Protein AF-A0A7S2PFQ6-F1 (afdb_monomer_lite)

Structure (mmCIF, N/CA/C/O backbone):
data_AF-A0A7S2PFQ6-F1
#
_entry.id   AF-A0A7S2PFQ6-F1
#
loop_
_atom_site.group_PDB
_atom_site.id
_atom_site.type_symbol
_atom_site.label_atom_id
_atom_site.label_alt_id
_atom_site.label_comp_id
_atom_site.label_asym_id
_atom_site.label_entity_id
_atom_site.label_seq_id
_atom_site.pdbx_PDB_ins_code
_atom_site.Cartn_x
_atom_site.Cartn_y
_atom_site.Cartn_z
_atom_site.occupancy
_atom_site.B_iso_or_equiv
_atom_site.auth_seq_id
_atom_site.auth_comp_id
_atom_site.auth_asym_id
_atom_site.auth_atom_id
_atom_site.pdbx_PDB_model_num
ATOM 1 N N . SER A 1 1 ? 8.791 10.588 -22.593 1.00 42.00 1 SER A N 1
ATOM 2 C CA . SER A 1 1 ? 10.035 10.772 -21.820 1.00 42.00 1 SER A CA 1
ATOM 3 C C . SER A 1 1 ? 9.896 10.037 -20.501 1.00 42.00 1 SER A C 1
ATOM 5 O O . SER A 1 1 ? 8.868 10.207 -19.860 1.00 42.00 1 SER A O 1
ATOM 7 N N . THR A 1 2 ? 10.872 9.209 -20.129 1.00 57.91 2 THR A N 1
ATOM 8 C CA . THR A 1 2 ? 10.911 8.425 -18.874 1.00 57.91 2 THR A CA 1
ATOM 9 C C . THR A 1 2 ? 11.802 9.062 -17.801 1.00 57.91 2 THR A C 1
ATOM 11 O O . THR A 1 2 ? 12.069 8.446 -16.773 1.00 57.91 2 THR A O 1
ATOM 14 N N . ALA A 1 3 ? 12.281 10.290 -18.027 1.00 73.94 3 ALA A N 1
ATOM 15 C CA . ALA A 1 3 ? 13.149 10.995 -17.089 1.00 73.94 3 ALA A CA 1
ATOM 16 C C . ALA A 1 3 ? 12.487 11.137 -15.707 1.00 73.94 3 ALA A C 1
ATOM 18 O O . ALA A 1 3 ? 11.346 11.589 -15.610 1.00 73.94 3 ALA A O 1
ATOM 19 N N . ASN A 1 4 ? 13.214 10.795 -14.637 1.00 83.94 4 ASN A N 1
ATOM 20 C CA . ASN A 1 4 ? 12.700 10.963 -13.281 1.00 83.94 4 ASN A CA 1
ATOM 21 C C . ASN A 1 4 ? 12.539 12.456 -12.940 1.00 83.94 4 ASN A C 1
ATOM 23 O O . ASN A 1 4 ? 13.524 13.203 -12.861 1.00 83.94 4 ASN A O 1
ATOM 27 N N . VAL A 1 5 ? 11.280 12.849 -12.728 1.00 84.75 5 VAL A N 1
ATOM 28 C CA . VAL A 1 5 ? 10.830 14.199 -12.363 1.00 84.75 5 VAL A CA 1
ATOM 29 C C . 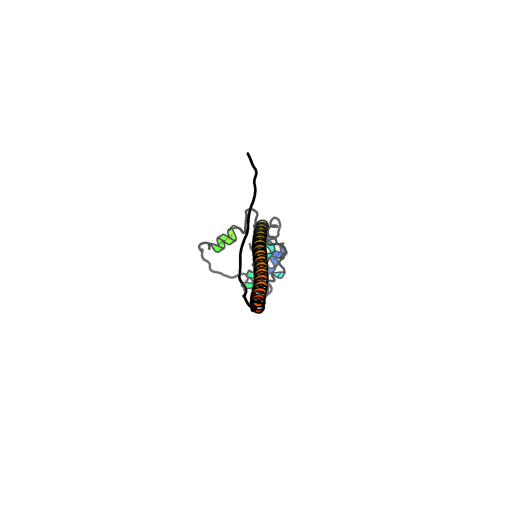VAL A 1 5 ? 10.318 14.308 -10.920 1.00 84.75 5 VAL A C 1
ATOM 31 O O . VAL A 1 5 ? 9.957 15.405 -10.491 1.00 84.75 5 VAL A O 1
ATOM 34 N N . CYS A 1 6 ? 10.258 13.208 -10.168 1.00 86.75 6 CYS A N 1
ATOM 35 C CA . CYS A 1 6 ? 9.824 13.220 -8.772 1.00 86.75 6 CYS A CA 1
ATOM 36 C C . CYS A 1 6 ? 10.833 13.995 -7.911 1.00 86.75 6 CYS A C 1
ATOM 38 O O . CYS A 1 6 ? 12.042 13.897 -8.130 1.00 86.75 6 CYS A O 1
ATOM 40 N N . GLY A 1 7 ? 10.345 14.787 -6.953 1.00 86.06 7 GLY A N 1
ATOM 41 C CA . GLY A 1 7 ? 11.181 15.587 -6.059 1.00 86.06 7 GLY A CA 1
ATOM 42 C C . GLY A 1 7 ? 12.097 16.569 -6.793 1.00 86.06 7 GLY A C 1
ATOM 43 O O . GLY A 1 7 ? 13.262 16.698 -6.418 1.00 86.06 7 GLY A O 1
ATOM 44 N N . SER A 1 8 ? 11.610 17.193 -7.874 1.00 83.06 8 SER A N 1
ATOM 45 C CA . SER A 1 8 ? 12.373 18.163 -8.673 1.00 83.06 8 SER A CA 1
ATOM 46 C C . SER A 1 8 ? 11.552 19.405 -9.030 1.00 83.06 8 SER A C 1
ATOM 48 O O . SER A 1 8 ? 10.429 19.295 -9.529 1.00 83.06 8 SER A O 1
ATOM 50 N N . GLY A 1 9 ? 12.120 20.593 -8.788 1.00 80.94 9 GLY A N 1
ATOM 51 C CA . GLY A 1 9 ? 11.452 21.877 -9.022 1.00 80.94 9 GLY A CA 1
ATOM 52 C C . GLY A 1 9 ? 10.070 21.921 -8.367 1.00 80.94 9 GLY A C 1
ATOM 53 O O . GLY A 1 9 ? 9.915 21.531 -7.220 1.00 80.94 9 GLY A O 1
ATOM 54 N N . LEU A 1 10 ? 9.038 22.287 -9.129 1.00 73.06 10 LEU A N 1
ATOM 55 C CA . LEU A 1 10 ? 7.643 22.369 -8.661 1.00 73.06 10 LEU A CA 1
ATOM 56 C C . LEU A 1 10 ? 6.986 21.014 -8.290 1.00 73.06 10 LEU A C 1
ATOM 58 O O . LEU A 1 10 ? 5.784 20.967 -8.037 1.00 73.06 10 LEU A O 1
ATOM 62 N N . ARG A 1 11 ? 7.723 19.893 -8.290 1.00 78.31 11 ARG A N 1
ATOM 63 C CA . ARG A 1 11 ? 7.210 18.535 -8.006 1.00 78.31 11 ARG A CA 1
ATOM 64 C C . ARG A 1 11 ? 7.669 17.993 -6.649 1.00 78.31 11 ARG A C 1
ATOM 66 O O . ARG A 1 11 ? 8.025 16.824 -6.536 1.00 78.31 11 ARG A O 1
ATOM 73 N N . GLU A 1 12 ? 7.660 18.833 -5.620 1.00 76.00 12 GLU A N 1
ATOM 74 C CA . GLU A 1 12 ? 8.013 18.441 -4.243 1.00 76.00 12 GLU A CA 1
ATOM 75 C C . GLU A 1 12 ? 6.930 17.561 -3.587 1.00 76.00 12 GLU A C 1
ATOM 77 O O . GLU A 1 12 ? 7.238 16.665 -2.800 1.00 76.00 12 GLU A O 1
ATOM 82 N N . ASN A 1 13 ? 5.669 17.713 -4.015 1.00 80.69 13 ASN A N 1
ATOM 83 C CA . ASN A 1 13 ? 4.499 16.935 -3.571 1.00 80.69 13 ASN A CA 1
ATOM 84 C C . ASN A 1 13 ? 4.494 15.460 -4.052 1.00 80.69 13 ASN A C 1
ATOM 86 O O . ASN A 1 13 ? 3.438 14.863 -4.246 1.00 80.69 13 ASN A O 1
ATOM 90 N N . THR A 1 14 ? 5.668 14.862 -4.278 1.00 85.31 14 THR A N 1
ATOM 91 C CA . THR A 1 14 ? 5.845 13.426 -4.565 1.00 85.31 14 THR A CA 1
ATOM 92 C C . THR A 1 14 ? 6.368 12.633 -3.364 1.00 85.31 14 THR A C 1
ATOM 94 O O . THR A 1 14 ? 6.633 11.442 -3.501 1.00 85.31 14 THR A O 1
ATOM 97 N N . PHE A 1 15 ? 6.542 13.276 -2.200 1.00 89.19 15 PHE A N 1
ATOM 98 C CA . PHE A 1 15 ? 6.927 12.676 -0.903 1.00 89.19 15 PHE A CA 1
ATOM 99 C C . PHE A 1 15 ? 8.294 11.959 -0.851 1.00 89.19 15 PHE A C 1
ATOM 101 O O . PHE A 1 15 ? 8.676 11.405 0.184 1.00 89.19 15 PHE A O 1
ATOM 108 N N . LEU A 1 16 ? 9.046 12.019 -1.951 1.00 89.81 16 LEU A N 1
ATOM 109 C CA . LEU A 1 16 ? 10.397 11.501 -2.147 1.00 89.81 16 LEU A CA 1
ATOM 110 C C . LEU A 1 16 ? 11.236 12.553 -2.869 1.00 89.81 16 LEU A C 1
ATOM 112 O O . LEU A 1 16 ? 10.740 13.222 -3.779 1.00 89.81 16 LEU A O 1
ATOM 116 N N . THR A 1 17 ? 12.522 12.633 -2.532 1.00 90.31 17 THR A N 1
ATOM 117 C CA . THR A 1 17 ? 13.497 13.397 -3.321 1.00 90.31 17 THR A CA 1
ATOM 118 C C . THR A 1 17 ? 13.756 12.731 -4.675 1.00 90.31 17 THR A C 1
ATOM 120 O O . THR A 1 17 ? 13.472 11.542 -4.877 1.00 90.31 17 THR A O 1
ATOM 123 N N . ARG A 1 18 ? 14.378 13.465 -5.606 1.00 89.69 18 ARG A N 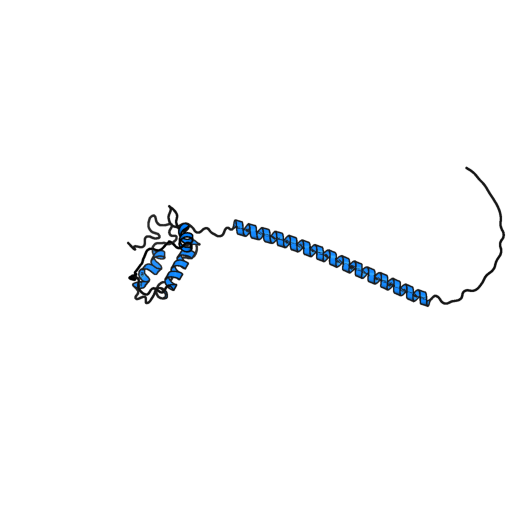1
ATOM 124 C CA . ARG A 1 18 ? 14.825 12.903 -6.890 1.00 89.69 18 ARG A CA 1
ATOM 125 C C . ARG A 1 18 ? 15.780 11.714 -6.730 1.00 89.69 18 ARG A C 1
ATOM 127 O O . ARG A 1 18 ? 15.730 10.786 -7.530 1.00 89.69 18 ARG A O 1
ATOM 134 N N . ASN A 1 19 ? 16.617 11.699 -5.691 1.00 89.31 19 ASN A N 1
ATOM 135 C CA . ASN A 1 19 ? 17.512 10.568 -5.437 1.00 89.31 19 ASN A CA 1
ATOM 136 C C . ASN A 1 19 ? 16.736 9.339 -4.925 1.00 89.31 19 ASN A C 1
ATOM 138 O O . ASN A 1 19 ? 16.828 8.263 -5.506 1.00 89.31 19 ASN A O 1
ATOM 142 N N . GLN A 1 20 ? 15.883 9.517 -3.910 1.00 91.56 20 GLN A N 1
ATOM 143 C CA . GLN A 1 20 ? 15.065 8.434 -3.339 1.00 91.56 20 GLN A CA 1
ATOM 144 C C . GLN A 1 20 ? 14.1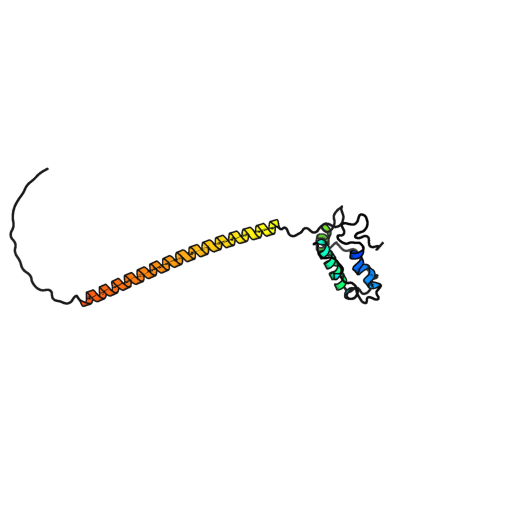41 7.788 -4.381 1.00 91.56 20 GLN A C 1
ATOM 146 O O . GLN A 1 20 ? 14.029 6.570 -4.454 1.00 91.56 20 GLN A O 1
ATOM 151 N N . SER A 1 21 ? 13.520 8.591 -5.244 1.00 90.12 21 SER A N 1
ATOM 152 C CA . SER A 1 21 ? 12.684 8.087 -6.343 1.00 90.12 21 SER A CA 1
ATOM 153 C C . SER A 1 21 ? 13.471 7.402 -7.474 1.00 90.12 21 SER A C 1
ATOM 155 O O . SER A 1 21 ? 12.866 6.723 -8.299 1.00 90.12 21 SER A O 1
ATOM 157 N N . SER A 1 22 ? 14.804 7.532 -7.509 1.00 89.31 22 SER A N 1
ATOM 158 C CA . SER A 1 22 ? 15.675 6.876 -8.500 1.00 89.31 22 SER A CA 1
ATOM 159 C C . SER A 1 22 ? 16.210 5.511 -8.050 1.00 89.31 22 SER A C 1
ATOM 161 O O . SER A 1 22 ? 16.785 4.806 -8.875 1.00 89.31 22 SER A O 1
ATOM 163 N N . VAL A 1 23 ? 15.994 5.111 -6.788 1.00 88.06 23 VAL A N 1
ATOM 164 C CA . VAL A 1 23 ? 16.555 3.898 -6.145 1.00 88.06 23 VAL A CA 1
ATOM 165 C C . VAL A 1 23 ? 16.431 2.623 -6.989 1.00 88.06 23 VAL A C 1
ATOM 167 O O . VAL A 1 23 ? 17.342 1.801 -6.992 1.00 88.06 23 VAL A O 1
ATOM 170 N N . CYS A 1 24 ? 15.335 2.468 -7.736 1.00 88.44 24 CYS A N 1
ATOM 171 C CA . CYS A 1 24 ? 15.110 1.325 -8.625 1.00 88.44 24 CYS A CA 1
ATOM 172 C C . CYS A 1 24 ? 14.949 1.715 -10.101 1.00 88.44 24 CYS A C 1
ATOM 174 O O . CYS A 1 24 ? 14.422 0.931 -10.880 1.00 88.44 24 CYS A O 1
ATOM 176 N N . GLY A 1 25 ? 15.391 2.907 -10.516 1.00 85.25 25 GLY A N 1
ATOM 177 C CA . GLY A 1 25 ? 15.283 3.359 -11.911 1.00 85.25 25 GLY A CA 1
ATOM 178 C C . GLY A 1 25 ? 16.235 2.638 -12.877 1.00 85.25 25 GLY A C 1
ATOM 179 O O . GLY A 1 25 ? 15.911 2.477 -14.051 1.00 85.25 25 GLY A O 1
ATOM 180 N N . GLN A 1 26 ? 17.381 2.167 -12.373 1.00 81.44 26 GLN A N 1
ATOM 181 C CA . GLN A 1 26 ? 18.482 1.595 -13.167 1.00 81.44 26 GLN A CA 1
ATOM 182 C C . GLN A 1 26 ? 18.773 0.119 -12.833 1.00 81.44 26 GLN A C 1
ATOM 184 O O . GLN A 1 26 ? 19.850 -0.392 -13.126 1.00 81.44 26 GLN A O 1
ATOM 189 N N . TRP A 1 27 ? 17.810 -0.594 -12.233 1.00 86.31 27 TRP A N 1
ATOM 190 C CA . TRP A 1 27 ? 17.959 -2.000 -11.809 1.00 86.31 27 TRP A CA 1
ATOM 191 C C . TRP A 1 27 ? 18.451 -2.940 -12.930 1.00 86.31 27 TRP A C 1
ATOM 193 O O . TRP A 1 27 ? 19.119 -3.938 -12.664 1.00 86.31 27 TRP A O 1
ATOM 203 N N . TRP A 1 28 ? 18.122 -2.608 -14.182 1.00 82.25 28 TRP A N 1
ATOM 204 C CA . TRP A 1 28 ? 18.448 -3.364 -15.392 1.00 82.25 28 TRP A CA 1
ATOM 205 C C . TRP A 1 28 ? 19.862 -3.072 -15.929 1.00 82.25 28 TRP A C 1
ATOM 207 O O . TRP A 1 28 ? 20.416 -3.894 -16.654 1.00 82.25 28 TRP A O 1
ATOM 217 N N . GLU A 1 29 ? 20.471 -1.937 -15.565 1.00 78.88 29 GLU A N 1
ATOM 218 C CA . GLU A 1 29 ? 21.819 -1.549 -16.015 1.00 78.88 29 GLU A CA 1
ATOM 219 C C . GLU A 1 29 ? 22.913 -2.327 -15.264 1.00 78.88 29 GLU A C 1
ATOM 221 O O . GLU A 1 29 ? 23.942 -2.691 -15.833 1.00 78.88 29 GLU A O 1
ATOM 226 N N . ALA A 1 30 ? 22.674 -2.656 -13.990 1.00 64.81 30 ALA A N 1
ATOM 227 C CA . ALA A 1 30 ? 23.644 -3.265 -13.073 1.00 64.81 30 ALA A CA 1
ATOM 228 C C . ALA A 1 30 ? 23.942 -4.765 -13.330 1.00 64.81 30 ALA A C 1
ATOM 230 O O . ALA A 1 30 ? 24.339 -5.484 -12.414 1.00 64.81 30 ALA A O 1
ATOM 231 N N . LYS A 1 31 ? 23.712 -5.271 -14.553 1.00 61.66 31 LYS A N 1
ATOM 232 C CA . LYS A 1 31 ? 23.629 -6.715 -14.884 1.00 61.66 31 LYS A CA 1
ATOM 233 C C . LYS A 1 31 ? 22.610 -7.475 -14.015 1.00 61.66 31 LYS A C 1
ATOM 235 O O . LYS A 1 31 ? 22.764 -8.675 -13.768 1.00 61.66 31 LYS A O 1
ATOM 240 N N . GLY A 1 32 ? 21.575 -6.780 -13.543 1.00 60.50 32 GLY A N 1
ATOM 241 C CA . GLY A 1 32 ? 20.555 -7.354 -12.679 1.00 60.50 32 GLY A CA 1
ATOM 242 C C . GLY A 1 32 ? 19.762 -8.445 -13.390 1.00 60.50 32 GLY A C 1
ATOM 243 O O . GLY A 1 32 ? 19.112 -8.184 -14.398 1.00 60.50 32 GLY A O 1
ATOM 244 N N . LYS A 1 33 ? 19.795 -9.675 -12.860 1.00 77.31 33 LYS A N 1
ATOM 245 C CA . LYS A 1 33 ? 19.013 -10.798 -13.415 1.00 77.31 33 LYS A CA 1
ATOM 246 C C . LYS A 1 33 ? 17.505 -10.572 -13.280 1.00 77.31 33 LYS A C 1
ATOM 248 O O . LYS A 1 33 ? 16.745 -11.081 -14.097 1.00 77.31 33 LYS A O 1
ATOM 253 N N . SER A 1 34 ? 17.083 -9.850 -12.241 1.00 89.06 34 SER A N 1
ATOM 254 C CA . SER A 1 34 ? 15.692 -9.455 -12.022 1.00 89.06 34 SER A CA 1
ATOM 255 C C . SER A 1 34 ? 15.571 -8.295 -11.031 1.00 89.06 34 SER A C 1
ATOM 257 O O . SER A 1 34 ? 16.485 -8.051 -10.237 1.00 89.06 34 SER A O 1
ATOM 259 N N . THR A 1 35 ? 14.416 -7.619 -11.005 1.00 90.44 35 THR A N 1
ATOM 260 C CA . THR A 1 35 ? 14.110 -6.586 -9.994 1.00 90.44 35 THR A CA 1
ATOM 261 C C . THR A 1 35 ? 14.247 -7.100 -8.560 1.00 90.44 35 THR A C 1
ATOM 263 O O . THR A 1 35 ? 14.717 -6.360 -7.700 1.00 90.44 35 THR A O 1
ATOM 266 N N . ALA A 1 36 ? 13.930 -8.372 -8.304 1.00 88.56 36 ALA A N 1
ATOM 267 C CA . ALA A 1 36 ? 14.047 -8.999 -6.986 1.00 88.56 36 ALA A CA 1
ATOM 268 C C . ALA A 1 36 ? 15.485 -9.028 -6.424 1.00 88.56 36 ALA A C 1
ATOM 270 O O . ALA A 1 36 ? 15.658 -9.034 -5.210 1.00 88.56 36 ALA A O 1
ATOM 271 N N . GLY A 1 37 ? 16.510 -9.048 -7.286 1.00 83.56 37 GLY A N 1
ATOM 272 C CA . GLY A 1 37 ? 17.921 -9.100 -6.880 1.00 83.56 37 GLY A CA 1
ATOM 273 C C . GLY A 1 37 ? 18.710 -7.811 -7.123 1.00 83.56 37 GLY A C 1
ATOM 274 O O . GLY A 1 37 ? 19.926 -7.807 -6.942 1.00 83.56 37 GLY A O 1
ATOM 275 N N . SER A 1 38 ? 18.078 -6.741 -7.618 1.00 86.56 38 SER A N 1
ATOM 276 C CA . SER A 1 38 ? 18.794 -5.544 -8.114 1.00 86.56 38 SER A CA 1
ATOM 277 C C . SER A 1 38 ? 18.079 -4.214 -7.843 1.00 86.56 38 SER A C 1
ATOM 279 O O . SER A 1 38 ? 18.444 -3.180 -8.393 1.00 86.56 38 SER A O 1
ATOM 281 N N . CYS A 1 39 ? 17.070 -4.231 -6.973 1.00 88.44 39 CYS A N 1
ATOM 282 C CA . CYS A 1 39 ? 16.351 -3.066 -6.470 1.00 88.44 39 CYS A CA 1
ATOM 283 C C . CYS A 1 39 ? 16.132 -3.267 -4.961 1.00 88.44 39 CYS A C 1
ATOM 285 O O . CYS A 1 39 ? 15.571 -4.281 -4.553 1.00 88.44 39 CYS A O 1
ATOM 287 N N . SER A 1 40 ? 16.604 -2.330 -4.130 1.00 90.56 40 SER A N 1
ATOM 288 C CA . SER A 1 40 ? 16.443 -2.389 -2.668 1.00 90.56 40 SER A CA 1
ATOM 289 C C . SER A 1 40 ? 15.491 -1.301 -2.186 1.00 90.56 40 SER A C 1
ATOM 291 O O . SER A 1 40 ? 15.830 -0.118 -2.150 1.00 90.56 40 SER A O 1
ATOM 293 N N . CYS A 1 41 ? 14.292 -1.711 -1.779 1.00 93.69 41 CYS A N 1
ATOM 294 C CA . CYS A 1 41 ? 13.261 -0.807 -1.273 1.00 93.69 41 CYS A CA 1
ATOM 295 C C . CYS A 1 41 ? 13.554 -0.282 0.142 1.00 93.69 41 CYS A C 1
ATOM 297 O O . CYS A 1 41 ? 12.885 0.644 0.598 1.00 93.69 41 CYS A O 1
ATOM 299 N N . ASP A 1 42 ? 14.573 -0.813 0.826 1.00 93.62 42 ASP A N 1
ATOM 300 C CA . ASP A 1 42 ? 15.028 -0.307 2.126 1.00 93.62 42 ASP A CA 1
ATOM 301 C C . ASP A 1 42 ? 15.637 1.097 2.041 1.00 93.62 42 ASP A C 1
ATOM 303 O O . ASP A 1 42 ? 15.600 1.844 3.016 1.00 93.62 42 ASP A O 1
ATOM 307 N N . LEU A 1 43 ? 16.124 1.482 0.856 1.00 91.44 43 LEU A N 1
ATOM 308 C CA . LEU A 1 43 ? 16.642 2.821 0.562 1.00 91.44 43 LEU A CA 1
ATOM 309 C C . LEU A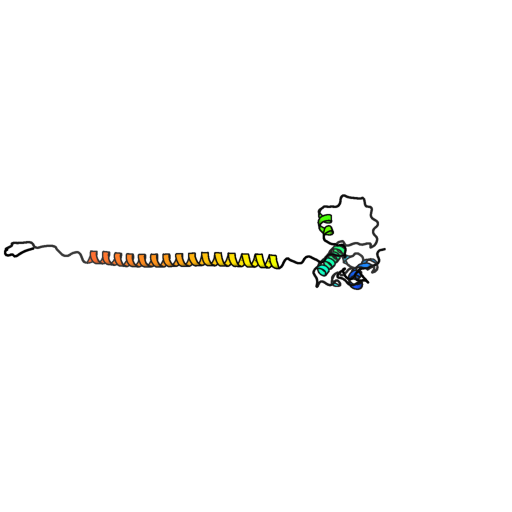 1 43 ? 15.526 3.873 0.385 1.00 91.44 43 LEU A C 1
ATOM 311 O O . LEU A 1 43 ? 15.813 5.067 0.272 1.00 91.44 43 LEU A O 1
ATOM 315 N N . LEU A 1 44 ? 14.253 3.455 0.370 1.00 93.81 44 LEU A N 1
ATOM 316 C CA . LEU A 1 44 ? 13.108 4.362 0.419 1.00 93.81 44 LEU A CA 1
ATOM 317 C C . LEU A 1 44 ? 12.740 4.682 1.878 1.00 93.81 44 LEU A C 1
ATOM 319 O O . LEU A 1 44 ? 12.631 3.766 2.704 1.00 93.81 44 LEU A O 1
ATOM 323 N N . PRO A 1 45 ? 12.484 5.965 2.202 1.00 94.44 45 PRO A N 1
ATOM 324 C CA . PRO A 1 45 ? 12.038 6.358 3.531 1.00 94.44 45 PRO A CA 1
ATOM 325 C C . PRO A 1 45 ? 10.670 5.739 3.857 1.00 94.44 45 PRO A C 1
ATOM 327 O O . PRO A 1 45 ? 9.908 5.348 2.973 1.00 94.44 45 PRO A O 1
ATOM 330 N N . ASN A 1 46 ? 10.346 5.662 5.147 1.00 95.19 46 ASN A N 1
ATOM 331 C CA . ASN A 1 46 ? 9.122 5.035 5.655 1.00 95.19 46 ASN A CA 1
ATOM 332 C C . ASN A 1 46 ? 8.464 5.828 6.806 1.00 95.19 46 ASN A C 1
ATOM 334 O O . ASN A 1 46 ? 7.600 5.293 7.507 1.00 95.19 46 ASN A O 1
ATOM 338 N N . ALA A 1 47 ? 8.858 7.092 7.010 1.00 93.19 47 ALA A N 1
ATOM 339 C CA . ALA A 1 47 ? 8.428 7.903 8.148 1.00 93.19 47 ALA A CA 1
ATOM 340 C C . ALA A 1 47 ? 6.969 8.374 8.012 1.00 93.19 47 ALA A C 1
ATOM 342 O O . ALA A 1 47 ? 6.188 8.254 8.960 1.00 93.19 47 ALA A O 1
ATOM 343 N N . THR A 1 48 ? 6.560 8.835 6.825 1.00 91.06 48 THR A N 1
ATOM 344 C CA . THR A 1 48 ? 5.167 9.247 6.559 1.00 91.06 48 THR A CA 1
ATOM 345 C C . THR A 1 48 ? 4.309 8.102 6.001 1.00 91.06 48 THR A C 1
ATOM 347 O O . THR A 1 48 ? 4.813 7.040 5.624 1.00 91.06 48 THR A O 1
ATOM 350 N N . ALA A 1 49 ? 2.986 8.289 5.962 1.00 89.81 49 ALA A N 1
ATOM 351 C CA . ALA A 1 49 ? 2.069 7.293 5.401 1.00 89.81 49 ALA A CA 1
ATOM 352 C C . ALA A 1 49 ? 2.264 7.133 3.882 1.00 89.81 49 ALA A C 1
ATOM 354 O O . ALA A 1 49 ? 2.275 6.017 3.369 1.00 89.81 49 ALA A O 1
ATOM 355 N N . GLU A 1 50 ? 2.494 8.248 3.195 1.00 89.12 50 GLU A N 1
ATOM 356 C CA . GLU A 1 50 ? 2.796 8.360 1.768 1.00 89.12 50 GLU A CA 1
ATOM 357 C C . GLU A 1 50 ? 4.068 7.576 1.438 1.00 89.12 50 GLU A C 1
ATOM 359 O O . GLU A 1 50 ? 4.069 6.715 0.561 1.00 89.12 50 GLU A O 1
ATOM 364 N N . GLN A 1 51 ? 5.134 7.811 2.207 1.00 91.81 51 GLN A N 1
ATOM 365 C CA . GLN A 1 51 ? 6.417 7.127 2.061 1.00 91.81 51 GLN A CA 1
ATOM 366 C C . GLN A 1 51 ? 6.286 5.607 2.228 1.00 91.81 51 GLN A C 1
ATOM 368 O O . GLN A 1 51 ? 6.813 4.853 1.412 1.00 91.81 51 GLN A O 1
ATOM 373 N N . ARG A 1 52 ? 5.501 5.138 3.210 1.00 93.31 52 ARG A N 1
ATO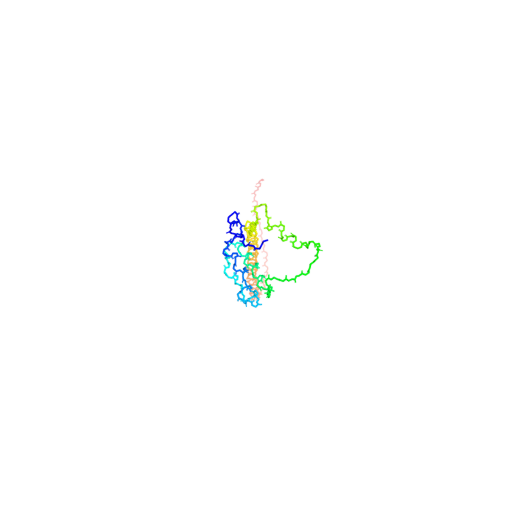M 374 C CA . ARG A 1 52 ? 5.201 3.702 3.374 1.00 93.31 52 ARG A CA 1
ATOM 375 C C . ARG A 1 52 ? 4.433 3.111 2.189 1.00 93.31 52 ARG A C 1
ATOM 377 O O . ARG A 1 52 ? 4.714 1.979 1.805 1.00 93.31 52 ARG A O 1
ATOM 384 N N . ILE A 1 53 ? 3.498 3.849 1.587 1.00 90.44 53 ILE A N 1
ATOM 385 C CA . ILE A 1 53 ? 2.790 3.392 0.378 1.00 90.44 53 ILE A CA 1
ATOM 386 C C . ILE A 1 53 ? 3.742 3.320 -0.822 1.00 90.44 53 ILE A C 1
ATOM 388 O O . ILE A 1 53 ? 3.717 2.331 -1.551 1.00 90.44 53 ILE A O 1
ATOM 392 N N . LEU A 1 54 ? 4.612 4.316 -1.006 1.00 91.44 54 LEU A N 1
ATOM 393 C CA . LEU A 1 54 ? 5.596 4.331 -2.094 1.00 91.44 54 LEU A CA 1
ATOM 394 C C . LEU A 1 54 ? 6.619 3.195 -1.950 1.00 91.44 54 LEU A C 1
ATOM 396 O O . LEU A 1 54 ? 6.902 2.495 -2.923 1.00 91.44 54 LEU A O 1
ATOM 400 N N . ARG A 1 55 ? 7.092 2.936 -0.726 1.00 94.62 55 ARG A N 1
ATOM 401 C CA . ARG A 1 55 ? 7.935 1.779 -0.406 1.00 94.62 55 ARG A CA 1
ATOM 402 C C . ARG A 1 55 ? 7.229 0.449 -0.694 1.00 94.62 55 ARG A C 1
ATOM 404 O O . ARG A 1 55 ? 7.812 -0.401 -1.358 1.00 94.62 55 ARG A O 1
ATOM 411 N N . ARG A 1 56 ? 5.950 0.303 -0.332 1.00 94.19 56 ARG A N 1
ATOM 412 C CA . ARG A 1 56 ? 5.147 -0.880 -0.693 1.00 94.19 56 ARG A CA 1
ATOM 413 C C . ARG A 1 56 ? 4.953 -1.038 -2.208 1.00 94.19 56 ARG A C 1
ATOM 415 O O . ARG A 1 56 ? 4.882 -2.156 -2.708 1.00 94.19 56 ARG A O 1
ATOM 422 N N . GLY A 1 57 ? 4.886 0.067 -2.953 1.00 92.38 57 GLY A N 1
ATOM 423 C CA . GLY A 1 57 ? 4.896 0.052 -4.419 1.00 92.38 57 GLY A CA 1
ATOM 424 C C . GLY A 1 57 ? 6.207 -0.500 -4.989 1.00 92.38 57 GLY A C 1
ATOM 425 O O . GLY A 1 57 ? 6.179 -1.321 -5.903 1.00 92.38 57 GLY A O 1
ATOM 426 N N . CYS A 1 58 ? 7.345 -0.118 -4.403 1.00 93.69 58 CYS A N 1
ATOM 427 C CA . CYS A 1 58 ? 8.649 -0.702 -4.722 1.00 93.69 58 CYS A CA 1
ATOM 428 C C . CYS A 1 58 ? 8.699 -2.205 -4.394 1.00 93.69 58 CYS A C 1
ATOM 430 O O . CYS A 1 58 ? 9.136 -2.992 -5.227 1.00 93.69 58 CYS A O 1
ATOM 432 N N . GLU A 1 59 ? 8.192 -2.623 -3.230 1.00 95.50 59 GLU A N 1
ATOM 433 C CA . GLU A 1 59 ? 8.154 -4.036 -2.811 1.00 95.50 59 GLU A CA 1
ATOM 434 C C . GLU A 1 59 ? 7.295 -4.905 -3.755 1.00 95.50 59 GLU A C 1
ATOM 436 O O . GLU A 1 59 ? 7.628 -6.055 -4.031 1.00 95.50 59 GLU A O 1
ATOM 441 N N . LEU A 1 60 ? 6.212 -4.355 -4.317 1.00 95.31 60 LEU A N 1
ATOM 442 C CA . LEU A 1 60 ? 5.445 -5.021 -5.378 1.00 95.31 60 LEU A CA 1
ATOM 443 C C . LEU A 1 60 ? 6.235 -5.111 -6.694 1.00 95.31 60 LEU A C 1
ATOM 445 O O . LEU A 1 60 ? 6.183 -6.133 -7.375 1.00 95.31 60 LEU A O 1
ATOM 449 N N . PHE A 1 61 ? 6.991 -4.069 -7.042 1.00 92.44 61 PHE A N 1
ATOM 450 C CA . PHE A 1 61 ? 7.823 -4.034 -8.246 1.00 92.44 61 PHE A CA 1
ATOM 451 C C . PHE A 1 61 ? 9.020 -5.005 -8.187 1.00 92.44 61 PHE A C 1
ATOM 453 O O . PHE A 1 61 ? 9.364 -5.623 -9.201 1.00 92.44 61 PHE A O 1
ATOM 460 N N . THR A 1 62 ? 9.627 -5.205 -7.012 1.00 92.56 62 THR A N 1
ATOM 461 C CA . THR A 1 62 ? 10.632 -6.262 -6.804 1.00 92.56 62 THR A CA 1
ATOM 462 C C . THR A 1 62 ? 9.995 -7.646 -6.851 1.00 92.56 62 THR A C 1
ATOM 464 O O . THR A 1 62 ? 10.514 -8.520 -7.544 1.00 92.56 62 THR A O 1
ATOM 467 N N . ALA A 1 63 ? 8.836 -7.836 -6.211 1.00 94.25 63 ALA A N 1
ATOM 468 C CA . ALA A 1 63 ? 8.103 -9.104 -6.218 1.00 94.25 63 ALA A CA 1
ATOM 469 C C . ALA A 1 63 ? 7.618 -9.538 -7.616 1.00 94.25 63 ALA A C 1
ATOM 471 O O . ALA A 1 63 ? 7.493 -10.733 -7.870 1.00 94.25 63 ALA A O 1
ATOM 472 N N . TRP A 1 64 ? 7.384 -8.600 -8.542 1.00 91.44 64 TRP A N 1
ATOM 473 C CA . TRP A 1 64 ? 7.092 -8.914 -9.948 1.00 91.44 64 TRP A CA 1
ATOM 474 C C . TRP A 1 64 ? 8.262 -9.565 -10.701 1.00 91.44 64 TRP A C 1
ATOM 476 O O . TRP A 1 64 ? 8.032 -10.187 -11.734 1.00 91.44 64 TRP A O 1
ATOM 486 N N . GLY A 1 65 ? 9.501 -9.438 -10.212 1.00 90.94 65 GLY A N 1
ATOM 487 C CA . GLY A 1 65 ? 10.651 -10.173 -10.742 1.00 90.94 65 GLY A CA 1
ATOM 488 C C . GLY A 1 65 ? 10.996 -9.888 -12.209 1.00 90.94 65 GLY A C 1
ATOM 489 O O . GLY A 1 65 ? 11.529 -10.775 -12.874 1.00 90.94 65 GLY A O 1
ATOM 490 N N . TRP A 1 66 ? 10.707 -8.684 -12.721 1.00 89.25 66 TRP A N 1
ATOM 491 C CA . TRP A 1 66 ? 11.006 -8.298 -14.107 1.00 89.25 66 TRP A CA 1
ATOM 492 C C . TRP A 1 66 ? 12.469 -8.580 -14.450 1.00 89.25 66 TRP A C 1
ATOM 494 O O . TRP A 1 66 ? 13.350 -8.228 -13.674 1.00 89.25 66 TRP A O 1
ATOM 504 N N . THR A 1 67 ? 12.722 -9.182 -15.616 1.00 88.81 67 THR A N 1
ATOM 505 C CA . THR A 1 67 ? 14.064 -9.566 -16.105 1.00 88.81 67 THR A CA 1
ATOM 506 C C . THR A 1 67 ? 14.570 -8.692 -17.259 1.00 88.81 67 THR A C 1
ATOM 508 O O . THR A 1 67 ? 15.747 -8.735 -17.601 1.00 88.81 67 THR A O 1
ATOM 511 N N . THR A 1 68 ? 13.700 -7.861 -17.845 1.00 85.56 68 THR A N 1
ATOM 512 C CA . THR A 1 68 ? 14.049 -6.811 -18.814 1.00 85.56 68 THR A CA 1
ATOM 513 C C . THR A 1 68 ? 13.434 -5.469 -18.410 1.00 85.56 68 THR A C 1
ATOM 515 O O . THR A 1 68 ? 12.291 -5.420 -17.955 1.00 85.56 68 THR A O 1
ATOM 518 N N . GLY A 1 69 ? 14.187 -4.377 -18.585 1.00 82.00 69 GLY A N 1
ATOM 519 C CA . GLY A 1 69 ? 13.704 -3.007 -18.372 1.00 82.00 69 GLY A CA 1
ATOM 520 C C . GLY A 1 69 ? 12.841 -2.463 -19.518 1.00 82.00 69 GLY A C 1
ATOM 521 O O . GLY A 1 69 ? 12.125 -1.482 -19.331 1.00 82.00 69 GLY A O 1
ATOM 522 N N . THR A 1 70 ? 12.884 -3.095 -20.695 1.00 84.75 70 THR A N 1
ATOM 523 C CA . THR A 1 70 ? 12.190 -2.656 -21.920 1.00 84.75 70 THR A CA 1
ATOM 524 C C . THR A 1 70 ? 11.434 -3.817 -22.587 1.00 84.75 70 THR A C 1
ATOM 526 O O . THR A 1 70 ? 11.739 -4.207 -23.718 1.00 84.75 70 THR A O 1
ATOM 529 N N . PRO A 1 71 ? 10.438 -4.414 -21.901 1.00 84.69 71 PRO A N 1
ATOM 530 C CA . PRO A 1 71 ? 9.635 -5.494 -22.464 1.00 84.69 71 PRO A CA 1
ATOM 531 C C . PRO A 1 71 ? 8.854 -5.011 -23.695 1.00 84.69 71 PRO A C 1
ATOM 533 O O . PRO A 1 71 ? 8.198 -3.969 -23.664 1.00 84.69 71 PRO A O 1
ATOM 536 N N . LYS A 1 72 ? 8.882 -5.797 -24.776 1.00 90.06 72 LYS A N 1
ATOM 537 C CA . LYS A 1 72 ? 7.933 -5.648 -25.887 1.00 90.06 72 LYS A CA 1
ATOM 538 C C . LYS A 1 72 ? 6.659 -6.398 -25.515 1.00 90.06 72 LYS A C 1
ATOM 540 O O . LYS A 1 72 ? 6.727 -7.584 -25.208 1.00 90.06 72 LYS A O 1
ATOM 545 N N . LEU A 1 73 ? 5.527 -5.700 -25.513 1.00 89.44 73 LEU A N 1
ATOM 546 C CA . LEU A 1 73 ? 4.230 -6.227 -25.096 1.00 89.44 73 LEU A CA 1
ATOM 547 C C . LEU A 1 73 ? 3.174 -5.895 -26.148 1.00 89.44 73 LEU A C 1
ATOM 549 O O . LEU A 1 73 ? 3.130 -4.772 -26.654 1.00 89.44 73 LEU A O 1
ATOM 553 N N . GLU A 1 74 ? 2.297 -6.853 -26.419 1.00 95.56 74 GLU A N 1
ATOM 554 C CA . GLU A 1 74 ? 1.042 -6.615 -27.127 1.00 95.56 74 GLU A CA 1
ATOM 555 C C . GLU A 1 74 ? -0.033 -6.203 -26.116 1.00 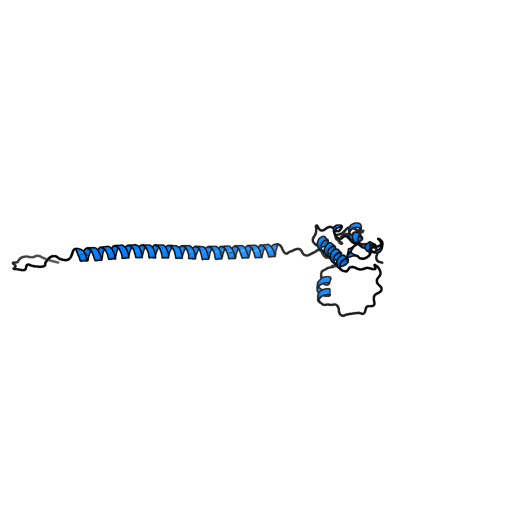95.56 74 GLU A C 1
ATOM 557 O O . GLU A 1 74 ? -0.063 -6.690 -24.984 1.00 95.56 74 GLU A O 1
ATOM 562 N N . TYR A 1 75 ? -0.909 -5.278 -26.503 1.00 94.38 75 TYR A N 1
ATOM 563 C CA . TYR A 1 75 ? -1.981 -4.781 -25.647 1.00 94.38 75 TYR A CA 1
ATOM 564 C C . TYR A 1 75 ? -3.218 -4.440 -26.475 1.00 94.38 75 TYR A C 1
ATOM 566 O O . TYR A 1 75 ? -3.124 -4.107 -27.655 1.00 94.38 75 TYR A O 1
ATOM 574 N N . TYR A 1 76 ? -4.383 -4.480 -25.834 1.00 96.88 76 TYR A N 1
ATOM 575 C CA . TYR A 1 76 ? -5.646 -4.036 -26.412 1.00 96.88 76 TYR A CA 1
ATOM 576 C C . TYR A 1 76 ? -6.452 -3.243 -25.369 1.00 96.88 76 TYR A C 1
ATOM 578 O O . TYR A 1 76 ? -6.292 -3.476 -24.165 1.00 96.88 76 TYR A O 1
ATOM 586 N N . PRO A 1 77 ? -7.306 -2.288 -25.782 1.00 96.69 77 PRO A N 1
ATOM 587 C CA . PRO A 1 77 ? -8.141 -1.541 -24.848 1.00 96.69 77 PRO A CA 1
ATOM 588 C C . PRO A 1 77 ? -9.156 -2.447 -24.140 1.00 96.69 77 PRO A C 1
ATOM 590 O O . PRO A 1 77 ? -9.898 -3.189 -24.780 1.00 96.69 77 PRO A O 1
ATOM 593 N N . VAL A 1 78 ? -9.239 -2.333 -22.813 1.00 96.06 78 VAL A N 1
ATOM 594 C CA . VAL A 1 78 ? -10.239 -3.020 -21.982 1.00 96.06 78 VAL A CA 1
ATOM 595 C C . VAL A 1 78 ? -11.097 -2.018 -21.217 1.00 96.06 78 VAL A C 1
ATOM 597 O O . VAL A 1 78 ? -10.670 -0.902 -20.915 1.00 96.06 78 VAL A O 1
ATOM 600 N N . LYS A 1 79 ? -12.313 -2.427 -20.840 1.00 97.62 79 LYS A N 1
ATOM 601 C CA . LYS A 1 79 ? -13.143 -1.650 -19.914 1.00 97.62 79 LYS A CA 1
ATOM 602 C C . LYS A 1 79 ? -12.418 -1.516 -18.572 1.00 97.62 79 LYS A C 1
ATOM 604 O O . LYS A 1 79 ? -12.048 -2.521 -17.971 1.00 97.62 79 LYS A O 1
ATOM 609 N N . CYS A 1 80 ? -12.257 -0.281 -18.094 1.00 95.62 80 CYS A N 1
ATOM 610 C CA . CYS A 1 80 ? -11.558 0.024 -16.845 1.00 95.62 80 CYS A CA 1
ATOM 611 C C . CYS A 1 80 ? -12.120 -0.810 -15.666 1.00 95.62 80 CYS A C 1
ATOM 613 O O . CYS A 1 80 ? -13.308 -0.671 -15.343 1.00 95.62 80 CYS A O 1
ATOM 615 N N . PRO A 1 81 ? -11.317 -1.682 -15.020 1.00 97.00 81 PRO A N 1
ATOM 616 C CA . PRO A 1 81 ? -11.795 -2.517 -13.923 1.00 97.00 81 PRO A CA 1
ATOM 617 C C . PRO A 1 81 ? -12.245 -1.672 -12.728 1.00 97.00 81 PRO A C 1
ATOM 619 O O . PRO A 1 81 ? -11.507 -0.810 -12.255 1.00 97.00 81 PRO A O 1
ATOM 622 N N . ARG A 1 82 ? -13.428 -1.962 -12.168 1.00 96.69 82 ARG A N 1
ATOM 623 C CA . ARG A 1 82 ? -14.018 -1.175 -11.062 1.00 96.69 82 ARG A CA 1
ATOM 624 C C . ARG A 1 82 ? -13.130 -1.105 -9.810 1.00 96.69 82 ARG A C 1
ATOM 626 O O . ARG A 1 82 ? -13.184 -0.125 -9.071 1.00 96.69 82 ARG A O 1
ATOM 633 N N . ALA A 1 83 ? -12.314 -2.132 -9.566 1.00 93.62 83 ALA A N 1
ATOM 634 C CA . ALA A 1 83 ? -11.325 -2.129 -8.488 1.00 93.62 83 ALA A CA 1
ATOM 635 C C . ALA A 1 83 ? -10.182 -1.133 -8.760 1.00 93.62 83 ALA A C 1
ATOM 637 O O . ALA A 1 83 ? -9.827 -0.358 -7.875 1.00 93.62 83 ALA A O 1
ATOM 638 N N . PHE A 1 84 ? -9.665 -1.103 -9.993 1.00 92.94 84 PHE A N 1
ATOM 639 C CA . PHE A 1 84 ? -8.627 -0.161 -10.416 1.00 92.94 84 PHE A CA 1
ATOM 640 C C . PHE A 1 84 ? -9.143 1.282 -10.408 1.00 92.94 84 PHE A C 1
ATOM 642 O O . PHE A 1 84 ? -8.498 2.155 -9.831 1.00 92.94 84 PHE A O 1
ATOM 649 N N . SER A 1 85 ? -10.343 1.529 -10.951 1.00 93.94 85 SER A N 1
ATOM 650 C CA . SER A 1 85 ? -10.937 2.870 -10.954 1.00 93.94 85 SER A CA 1
ATOM 651 C C . SER A 1 85 ? -11.130 3.408 -9.533 1.00 93.94 85 SER A C 1
ATOM 653 O O . SER A 1 85 ? -10.765 4.547 -9.271 1.00 93.94 85 SER A O 1
ATOM 655 N N . LYS A 1 86 ? -11.632 2.579 -8.602 1.00 91.38 86 LYS A N 1
ATOM 656 C CA . LYS A 1 86 ? -11.815 2.938 -7.182 1.00 91.38 86 LYS A CA 1
ATOM 657 C C . LYS A 1 86 ? -10.492 3.214 -6.456 1.00 91.38 86 LYS A C 1
ATOM 659 O O . LYS A 1 86 ? -10.471 4.015 -5.526 1.00 91.38 86 LYS A O 1
ATOM 664 N N . LEU A 1 87 ? -9.411 2.535 -6.844 1.00 86.56 87 LEU A N 1
ATOM 665 C CA . LEU A 1 87 ? -8.083 2.748 -6.270 1.00 86.56 87 LEU A CA 1
ATOM 666 C C . LEU A 1 87 ? -7.473 4.068 -6.762 1.00 86.56 87 LEU A C 1
ATOM 668 O O . LEU A 1 87 ? -7.001 4.866 -5.956 1.00 86.56 87 LEU A O 1
ATOM 672 N N . VAL A 1 88 ? -7.500 4.314 -8.076 1.00 89.81 88 VAL A N 1
ATOM 673 C CA . VAL A 1 88 ? -6.804 5.459 -8.681 1.00 89.81 88 VAL A CA 1
ATOM 674 C C . VAL A 1 88 ? -7.579 6.779 -8.560 1.00 89.81 88 VAL A C 1
ATOM 676 O O . VAL A 1 88 ? -6.955 7.834 -8.478 1.00 89.81 88 VAL A O 1
ATOM 679 N N . SER A 1 89 ? -8.917 6.747 -8.459 1.00 88.94 89 SER A N 1
ATOM 680 C CA . SER A 1 89 ? -9.774 7.950 -8.392 1.00 88.94 89 SER A CA 1
ATOM 681 C C . SER A 1 89 ? -9.540 8.850 -7.175 1.00 88.94 89 SER A C 1
ATOM 683 O O . SER A 1 89 ? -10.052 9.965 -7.134 1.00 88.94 89 SER A O 1
ATOM 685 N N . HIS A 1 90 ? -8.808 8.366 -6.170 1.00 85.81 90 HIS A N 1
ATOM 686 C CA . HIS A 1 90 ? -8.471 9.111 -4.956 1.00 85.81 90 HIS A CA 1
ATOM 687 C C . HIS A 1 90 ? -6.961 9.302 -4.756 1.00 85.81 90 HIS A C 1
ATOM 689 O O . HIS A 1 90 ? -6.563 9.898 -3.760 1.00 85.81 90 HIS A O 1
ATOM 695 N N . ALA A 1 91 ? -6.126 8.809 -5.677 1.00 85.00 91 ALA A N 1
ATOM 696 C CA . ALA A 1 91 ? -4.668 8.888 -5.573 1.00 85.00 91 ALA A CA 1
ATOM 697 C C . ALA A 1 91 ? -4.095 10.240 -6.040 1.00 85.00 91 ALA A C 1
ATOM 699 O O . ALA A 1 91 ? -2.969 10.587 -5.684 1.00 85.00 91 ALA A O 1
ATOM 700 N N . PHE A 1 92 ? -4.861 11.013 -6.816 1.00 86.00 92 PHE A N 1
ATOM 701 C CA . PHE A 1 92 ? -4.425 12.275 -7.415 1.00 86.00 92 PHE A CA 1
ATOM 702 C C . PHE A 1 92 ? -5.497 13.366 -7.288 1.00 86.00 92 PHE A C 1
ATOM 704 O O . PHE A 1 92 ? -6.694 13.081 -7.248 1.00 86.00 92 PHE A O 1
ATOM 711 N N . SER A 1 93 ? -5.054 14.620 -7.251 1.00 83.31 93 SER A N 1
ATOM 712 C CA . SER A 1 93 ? -5.870 15.835 -7.305 1.00 83.31 93 SER A CA 1
ATOM 713 C C . SER A 1 93 ? -5.297 16.808 -8.346 1.00 83.31 93 SER A C 1
ATOM 715 O O . SER A 1 93 ? -4.262 16.539 -8.959 1.00 83.31 93 SER A O 1
ATOM 717 N N . SER A 1 94 ? -5.930 17.970 -8.527 1.00 82.00 94 SER A N 1
ATOM 718 C CA . SER A 1 94 ? -5.389 19.060 -9.356 1.00 82.00 94 SER A CA 1
ATOM 719 C C . SER A 1 94 ? -3.996 19.539 -8.920 1.00 82.00 94 SER A C 1
ATOM 721 O O . SER A 1 94 ? -3.265 20.087 -9.739 1.00 82.00 94 SER A O 1
ATOM 723 N N . SER A 1 95 ? -3.610 19.303 -7.661 1.00 75.81 95 SER A N 1
ATOM 724 C CA . SER A 1 95 ? -2.316 19.702 -7.088 1.00 75.81 95 SER A CA 1
ATOM 725 C C . SER A 1 95 ? -1.256 18.587 -7.093 1.00 75.81 95 SER A C 1
ATOM 727 O O . SER A 1 95 ? -0.183 18.768 -6.516 1.00 75.81 95 SER A O 1
ATOM 729 N N . GLY A 1 96 ? -1.532 17.435 -7.721 1.00 76.69 96 GLY A N 1
ATOM 730 C CA . GLY A 1 96 ? -0.604 16.302 -7.820 1.00 76.69 96 GLY A CA 1
ATOM 731 C C . GLY A 1 96 ? -1.059 15.070 -7.036 1.00 76.69 96 GLY A C 1
ATOM 732 O O . GLY A 1 96 ? -2.235 14.712 -7.063 1.00 76.69 96 GLY A O 1
ATOM 733 N N . VAL A 1 97 ? -0.128 14.378 -6.373 1.00 82.38 97 VAL A N 1
ATOM 734 C CA . VAL A 1 97 ? -0.446 13.192 -5.558 1.00 82.38 97 VAL A CA 1
ATOM 735 C C . VAL A 1 97 ? -1.267 13.623 -4.341 1.00 82.38 97 VAL A C 1
ATOM 737 O O . VAL A 1 97 ? -0.904 14.566 -3.639 1.00 82.38 97 VAL A O 1
ATOM 740 N N . ALA A 1 98 ? -2.384 12.944 -4.083 1.00 84.50 98 ALA A N 1
ATOM 741 C CA . ALA A 1 98 ? -3.208 13.233 -2.917 1.00 84.50 98 ALA A CA 1
ATOM 742 C C . ALA A 1 98 ? -2.533 12.698 -1.633 1.00 84.50 98 ALA A C 1
ATOM 744 O O . ALA A 1 98 ? -2.057 11.560 -1.637 1.00 84.50 98 ALA A O 1
ATOM 745 N N . PRO A 1 99 ? -2.504 13.469 -0.527 1.00 81.06 99 PRO A N 1
ATOM 746 C CA . PRO A 1 99 ? -1.995 12.978 0.752 1.00 81.06 99 PRO A CA 1
ATOM 747 C C . PRO A 1 99 ? -2.867 11.832 1.276 1.00 81.06 99 PRO A C 1
ATOM 749 O O . PRO A 1 99 ? -4.080 11.783 1.032 1.00 81.06 99 PRO A O 1
ATOM 752 N N . VAL A 1 100 ? -2.265 10.905 2.022 1.00 81.62 100 VAL A N 1
ATOM 753 C CA . VAL A 1 100 ? -2.993 9.746 2.538 1.00 81.62 100 VAL A CA 1
ATOM 754 C C . VAL A 1 100 ? -3.932 10.213 3.642 1.00 81.62 100 VAL A C 1
ATOM 756 O O . VAL A 1 100 ? -3.503 10.767 4.654 1.00 81.62 100 VAL A O 1
ATOM 759 N N . LYS A 1 101 ? -5.233 9.944 3.492 1.00 76.44 101 LYS A N 1
ATOM 760 C CA . LYS A 1 101 ? -6.185 10.118 4.595 1.00 76.44 101 LYS A CA 1
ATOM 761 C C . LYS A 1 101 ? -5.808 9.146 5.711 1.00 76.44 101 LYS A C 1
ATOM 763 O O . LYS A 1 101 ? -6.039 7.943 5.593 1.00 76.44 101 LYS A O 1
ATOM 768 N N . GLY A 1 102 ? -5.184 9.677 6.761 1.00 67.00 102 GLY A N 1
ATOM 769 C CA . GLY A 1 102 ? -4.783 8.914 7.937 1.00 67.00 102 GLY A CA 1
ATOM 770 C C . GLY A 1 102 ? -5.976 8.256 8.645 1.00 67.00 102 GLY A C 1
ATOM 771 O O . GLY A 1 102 ? -7.132 8.582 8.361 1.00 67.00 102 GLY A O 1
ATOM 772 N N . PRO A 1 103 ? -5.721 7.325 9.582 1.00 65.31 103 PRO A N 1
ATOM 773 C CA . PRO A 1 103 ? -6.784 6.735 10.383 1.00 65.31 103 PRO A CA 1
ATOM 774 C C . PRO A 1 103 ? -7.561 7.836 11.114 1.00 65.31 103 PRO A C 1
ATOM 776 O O . PRO A 1 103 ? -6.968 8.731 11.717 1.00 65.31 103 PRO A O 1
ATOM 779 N N . ASN A 1 104 ? -8.893 7.764 11.074 1.00 77.62 104 ASN A N 1
ATOM 780 C CA . ASN A 1 104 ? -9.769 8.733 11.730 1.00 77.62 104 ASN A CA 1
ATOM 781 C C . ASN A 1 104 ? -9.660 8.585 13.259 1.00 77.62 104 ASN A C 1
ATOM 783 O O . ASN A 1 104 ? -10.489 7.907 13.867 1.00 77.62 104 ASN A O 1
ATOM 787 N N . LEU A 1 105 ? -8.648 9.205 13.884 1.00 76.44 105 LEU A N 1
ATOM 788 C CA . LEU A 1 105 ? -8.392 9.099 15.329 1.00 76.44 105 LEU A CA 1
ATOM 789 C C . LEU A 1 105 ? -9.634 9.432 16.161 1.00 76.44 105 LEU A C 1
ATOM 791 O O . LEU A 1 105 ? -9.914 8.735 17.127 1.00 76.44 105 LEU A O 1
ATOM 795 N N . ILE A 1 106 ? -10.414 10.434 15.748 1.00 79.69 106 ILE A N 1
ATOM 796 C CA . ILE A 1 106 ? -11.680 10.806 16.397 1.00 79.69 106 ILE A CA 1
ATOM 797 C C . ILE A 1 106 ? -12.653 9.616 16.420 1.00 79.69 106 ILE A C 1
ATOM 799 O O . ILE A 1 106 ? -13.217 9.307 17.463 1.00 79.69 106 ILE A O 1
ATOM 803 N N . GLY A 1 107 ? -12.803 8.894 15.305 1.00 78.88 107 GLY A N 1
ATOM 804 C CA . GLY A 1 107 ? -13.650 7.699 15.239 1.00 78.88 107 GLY A CA 1
ATOM 805 C C . GLY A 1 107 ? -13.133 6.556 16.118 1.00 78.88 107 GLY A C 1
ATOM 806 O O . GLY A 1 107 ? -13.922 5.898 16.790 1.00 78.88 107 GLY A O 1
ATOM 807 N N . ILE A 1 108 ? -11.812 6.358 16.171 1.00 85.56 108 ILE A N 1
ATOM 808 C CA . ILE A 1 108 ? -11.176 5.348 17.034 1.00 85.56 108 ILE A CA 1
ATOM 809 C C . ILE A 1 108 ? -11.399 5.684 18.517 1.00 85.56 108 ILE A C 1
ATOM 811 O O . ILE A 1 108 ? -11.791 4.810 19.288 1.00 85.56 108 ILE A O 1
ATOM 815 N N . LEU A 1 109 ? -11.212 6.949 18.908 1.00 89.50 109 LEU A N 1
ATOM 816 C CA . LEU A 1 109 ? -11.445 7.427 20.272 1.00 89.50 109 LEU A CA 1
ATOM 817 C C . LEU A 1 109 ? -12.918 7.295 20.674 1.00 89.50 109 LEU A C 1
ATOM 819 O O . LEU A 1 109 ? -13.198 6.788 21.754 1.00 89.50 109 LEU A O 1
ATOM 823 N N . VAL A 1 110 ? -13.861 7.663 19.799 1.00 93.38 110 VAL A N 1
ATOM 824 C CA . VAL A 1 110 ? -15.303 7.491 20.058 1.00 93.38 110 VAL A CA 1
ATOM 825 C C . VAL A 1 110 ? -15.652 6.018 20.290 1.00 93.38 110 VAL A C 1
ATOM 827 O O . VAL A 1 110 ? -16.321 5.704 21.274 1.00 93.38 110 VAL A O 1
ATOM 830 N N . VAL A 1 111 ? -15.159 5.099 19.451 1.00 93.44 111 VAL A N 1
ATOM 831 C CA . VAL A 1 111 ? -15.388 3.652 19.630 1.00 93.44 111 VAL A CA 1
ATOM 832 C C . VAL A 1 111 ? -14.769 3.141 20.937 1.00 93.44 111 VAL A C 1
ATOM 834 O O . VAL A 1 111 ? -15.418 2.383 21.658 1.00 93.44 111 VAL A O 1
ATOM 837 N N . ALA A 1 112 ? -13.559 3.587 21.290 1.00 94.38 112 ALA A N 1
ATOM 838 C CA . ALA A 1 112 ? -12.911 3.223 22.550 1.00 94.38 112 ALA A CA 1
ATOM 839 C C . ALA A 1 112 ? -13.690 3.735 23.777 1.00 94.38 112 ALA A C 1
ATOM 841 O O . ALA A 1 112 ? -13.925 2.973 24.716 1.00 94.38 112 ALA A O 1
ATOM 842 N N . CYS A 1 113 ? -14.161 4.985 23.757 1.00 95.88 113 CYS A N 1
ATOM 843 C CA . CYS A 1 113 ? -15.000 5.550 24.815 1.00 95.88 113 CYS A CA 1
ATOM 844 C C . CYS A 1 113 ? -16.318 4.776 24.974 1.00 95.88 113 CYS A C 1
ATOM 846 O O . CYS A 1 113 ? -16.692 4.437 26.096 1.00 95.88 113 CYS A O 1
ATOM 848 N N . VAL A 1 114 ? -16.997 4.439 23.870 1.00 97.31 114 VAL A N 1
ATOM 849 C CA . VAL A 1 114 ? -18.227 3.627 23.899 1.00 97.31 114 VAL A CA 1
ATOM 850 C C . VAL A 1 114 ? -17.958 2.240 24.495 1.00 97.31 114 VAL A C 1
ATOM 852 O O . VAL A 1 114 ? -18.714 1.793 25.356 1.00 97.31 114 VAL A O 1
ATOM 855 N N . ALA A 1 115 ? -16.858 1.583 24.115 1.00 96.88 115 ALA A N 1
ATOM 856 C CA . ALA A 1 115 ? -16.475 0.291 24.684 1.00 96.88 115 ALA A CA 1
ATOM 857 C C . ALA A 1 115 ? -16.211 0.371 26.201 1.00 96.88 115 ALA A C 1
ATOM 859 O O . ALA A 1 115 ? -16.692 -0.479 26.949 1.00 96.88 115 ALA A O 1
ATOM 860 N N . LEU A 1 116 ? -15.517 1.412 26.678 1.00 96.50 116 LEU A N 1
ATOM 861 C CA . LEU A 1 116 ? -15.271 1.625 28.111 1.00 96.50 116 LEU A CA 1
ATOM 862 C C . LEU A 1 116 ? -16.566 1.865 28.904 1.00 96.50 116 LEU A C 1
ATOM 864 O O . LEU A 1 116 ? -16.712 1.326 30.002 1.00 96.50 116 LEU A O 1
ATOM 868 N N . VAL A 1 117 ? -17.522 2.616 28.345 1.00 97.31 117 VAL A N 1
ATOM 869 C CA . VAL A 1 117 ? -18.848 2.833 28.954 1.00 97.31 117 VAL A CA 1
ATOM 870 C C . VAL A 1 117 ? -19.653 1.530 29.021 1.00 97.31 117 VAL A C 1
ATOM 872 O O . VAL A 1 117 ? -20.265 1.238 30.045 1.00 97.31 117 VAL A O 1
ATOM 875 N N . ILE A 1 118 ? -19.618 0.697 27.977 1.00 97.25 118 ILE A N 1
ATOM 876 C CA . ILE A 1 118 ? -20.281 -0.617 27.999 1.00 97.25 118 ILE A CA 1
ATOM 877 C C . ILE A 1 118 ? -19.638 -1.528 29.057 1.00 97.25 118 ILE A C 1
ATOM 879 O O . ILE A 1 118 ? -20.349 -2.138 29.857 1.00 97.25 118 ILE A O 1
ATOM 883 N N . CYS A 1 119 ? -18.304 -1.584 29.118 1.00 96.19 119 CYS A N 1
ATOM 884 C CA . CYS A 1 119 ? -17.579 -2.384 30.106 1.00 96.19 119 CYS A CA 1
ATOM 885 C C . CYS A 1 119 ? -17.877 -1.955 31.552 1.00 96.19 119 CYS A C 1
ATOM 887 O O . CYS A 1 119 ? -18.050 -2.821 32.413 1.00 96.19 119 CYS A O 1
ATOM 889 N N . SER A 1 120 ? -17.981 -0.651 31.834 1.00 95.56 120 SER A N 1
ATOM 890 C CA . SER A 1 120 ? -18.317 -0.171 33.180 1.00 95.56 120 SER A CA 1
ATOM 891 C C . SER A 1 120 ? -19.761 -0.510 33.568 1.00 95.56 120 SER A C 1
ATOM 893 O O . SER A 1 120 ? -19.984 -1.000 34.675 1.00 95.56 120 SER A O 1
ATOM 895 N N . ILE A 1 121 ? -20.726 -0.372 32.650 1.00 96.88 121 ILE A N 1
ATOM 896 C CA . ILE A 1 121 ? -22.126 -0.778 32.869 1.00 96.88 121 ILE A CA 1
ATOM 897 C C . ILE A 1 121 ? -22.222 -2.284 33.161 1.00 96.88 121 ILE A C 1
ATOM 899 O O . ILE A 1 121 ? -22.837 -2.680 34.153 1.00 96.88 121 ILE A O 1
ATOM 903 N N . VAL A 1 122 ? -21.578 -3.133 32.352 1.00 97.19 122 VAL A N 1
ATOM 904 C CA . VAL A 1 122 ? -21.560 -4.594 32.564 1.00 97.19 122 VAL A CA 1
ATOM 905 C C . VAL A 1 122 ? -20.897 -4.951 33.900 1.00 97.19 122 VAL A C 1
ATOM 907 O O . VAL A 1 122 ? -21.417 -5.791 34.638 1.00 97.19 122 VAL A O 1
ATOM 910 N N . GLY A 1 123 ? -19.798 -4.276 34.254 1.00 96.31 123 GLY A N 1
ATOM 911 C CA . GLY A 1 123 ? -19.130 -4.426 35.548 1.00 96.31 123 GLY A CA 1
ATOM 912 C C . GLY A 1 123 ? -20.046 -4.098 36.731 1.00 96.31 123 GLY A C 1
ATOM 913 O O . GLY A 1 123 ? -20.158 -4.903 37.657 1.00 96.31 123 GLY A O 1
ATOM 914 N N . VAL A 1 124 ? -20.761 -2.969 36.677 1.00 96.62 124 VAL A N 1
ATOM 915 C CA . VAL A 1 124 ? -21.722 -2.552 37.714 1.00 96.62 124 VAL A CA 1
ATOM 916 C C . VAL A 1 124 ? -22.890 -3.535 37.825 1.00 96.62 124 VAL A C 1
ATOM 918 O O . VAL A 1 124 ? -23.238 -3.937 38.936 1.00 96.62 124 VAL A O 1
ATOM 921 N N . ILE A 1 125 ? -23.465 -3.987 36.705 1.00 96.44 125 ILE A N 1
ATOM 922 C CA . ILE A 1 125 ? -24.548 -4.986 36.710 1.00 96.44 125 ILE A CA 1
ATOM 923 C C . ILE A 1 125 ? -24.076 -6.281 37.385 1.00 96.44 125 ILE A C 1
ATOM 925 O O . ILE A 1 125 ? -24.740 -6.779 38.298 1.00 96.44 125 ILE A O 1
ATOM 929 N N . ASN A 1 126 ? -22.909 -6.802 36.993 1.00 95.25 126 ASN A N 1
ATOM 930 C CA . ASN A 1 126 ? -22.356 -8.029 37.563 1.00 95.25 126 ASN A CA 1
ATOM 931 C C . ASN A 1 126 ? -22.044 -7.874 39.066 1.00 95.25 126 ASN A C 1
ATOM 933 O O . ASN A 1 126 ? -22.373 -8.748 39.869 1.00 95.25 126 ASN A O 1
ATOM 937 N N . TRP A 1 127 ? -21.502 -6.724 39.477 1.00 95.50 127 TRP A N 1
ATOM 938 C CA . TRP A 1 127 ? -21.251 -6.384 40.882 1.00 95.50 127 TRP A CA 1
ATOM 939 C C . TRP A 1 127 ? -22.541 -6.333 41.719 1.00 95.50 127 TRP A C 1
ATOM 941 O O . TRP A 1 127 ? -22.620 -6.931 42.797 1.00 95.50 127 TRP A O 1
ATOM 951 N N . CYS A 1 128 ? -23.596 -5.692 41.208 1.00 93.69 128 CYS A N 1
ATOM 952 C CA . CYS A 1 128 ? -24.905 -5.642 41.862 1.00 93.69 128 CYS A CA 1
ATOM 953 C C . CYS A 1 128 ? -25.550 -7.033 42.000 1.00 93.69 128 CYS A C 1
ATOM 955 O O . CYS A 1 128 ? -26.138 -7.340 43.045 1.00 93.69 128 CYS A O 1
ATOM 957 N N . LEU A 1 129 ? -25.425 -7.890 40.981 1.00 93.69 129 LEU A N 1
ATOM 958 C CA . LEU A 1 129 ? -25.875 -9.284 41.040 1.00 93.69 129 LEU A CA 1
ATOM 959 C C . LEU A 1 129 ? -25.073 -10.089 42.075 1.00 93.69 129 LEU A C 1
ATOM 961 O O . LEU A 1 129 ? -25.666 -10.830 42.864 1.00 93.69 129 LEU A O 1
ATOM 965 N N . HIS A 1 130 ? -23.754 -9.889 42.139 1.00 91.75 130 HIS A N 1
ATOM 966 C CA . HIS A 1 130 ? -22.878 -10.534 43.116 1.00 91.75 130 HIS A CA 1
ATOM 967 C C . HIS A 1 130 ? -23.258 -10.174 44.564 1.00 91.75 130 HIS A C 1
ATOM 969 O O . HIS A 1 130 ? -23.466 -11.069 45.387 1.00 91.75 130 HIS A O 1
ATOM 975 N N . ILE A 1 131 ? -23.463 -8.884 44.864 1.00 94.19 131 ILE A N 1
ATOM 976 C CA . ILE A 1 131 ? -23.916 -8.423 46.189 1.00 94.19 131 ILE A CA 1
ATOM 977 C C . ILE A 1 131 ? -25.273 -9.035 46.565 1.00 94.19 131 ILE A C 1
ATOM 979 O O . ILE A 1 131 ? -25.430 -9.548 47.677 1.00 94.19 131 ILE A O 1
ATOM 983 N N . LYS A 1 132 ? -26.257 -9.029 45.650 1.00 91.00 132 LYS A N 1
ATOM 984 C CA . LYS A 1 132 ? -27.579 -9.630 45.911 1.00 91.00 132 LYS A CA 1
ATOM 985 C C . LYS A 1 132 ? -27.490 -11.135 46.178 1.00 91.00 132 LYS A C 1
ATOM 987 O O . LYS A 1 132 ? -28.200 -11.632 47.052 1.00 91.00 132 LYS A O 1
ATOM 992 N N . ARG A 1 133 ? -26.623 -11.859 45.460 1.00 92.06 133 ARG A N 1
ATOM 993 C CA . ARG A 1 133 ? -26.388 -13.294 45.683 1.00 92.06 133 ARG A CA 1
ATOM 994 C C . ARG A 1 133 ? -25.829 -13.554 47.082 1.00 92.06 133 ARG A C 1
ATOM 996 O O . ARG A 1 133 ? -26.333 -14.434 47.774 1.00 92.06 133 ARG A O 1
ATOM 1003 N N . ASN A 1 134 ? -24.845 -12.768 47.514 1.00 89.94 134 ASN A N 1
ATOM 1004 C CA . ASN A 1 134 ? -24.179 -12.973 48.801 1.00 89.94 134 ASN A CA 1
ATOM 1005 C C . ASN A 1 134 ? -25.128 -12.713 49.984 1.00 89.94 134 ASN A C 1
ATOM 1007 O O . ASN A 1 134 ? -25.228 -13.563 50.867 1.00 89.94 134 ASN A O 1
ATOM 1011 N N . ARG A 1 135 ? -25.941 -11.644 49.940 1.00 90.81 135 ARG A N 1
ATOM 1012 C CA . ARG A 1 135 ? -26.982 -11.392 50.962 1.00 90.81 135 ARG A CA 1
ATOM 1013 C C . ARG A 1 135 ? -27.984 -12.549 51.084 1.00 90.81 135 ARG A C 1
ATOM 1015 O O . ARG A 1 135 ? -28.276 -12.995 52.191 1.00 90.81 135 ARG A O 1
ATOM 1022 N N . LYS A 1 136 ? -28.447 -13.115 49.959 1.00 90.50 136 LYS A N 1
ATOM 1023 C CA . LYS A 1 136 ? -29.336 -14.297 49.970 1.00 90.50 136 LYS A CA 1
ATOM 1024 C C . LYS A 1 136 ? -28.681 -15.534 50.601 1.00 90.50 136 LYS A C 1
ATOM 1026 O O . LYS A 1 136 ? -29.365 -16.319 51.257 1.00 90.50 136 LYS A O 1
ATOM 1031 N N . ILE A 1 137 ? -27.371 -15.722 50.417 1.00 90.25 137 ILE A N 1
ATOM 1032 C CA . ILE A 1 137 ? -26.615 -16.822 51.040 1.00 90.25 137 ILE A CA 1
ATOM 1033 C C . ILE A 1 137 ? -26.533 -16.627 52.564 1.00 90.25 137 ILE A C 1
ATOM 1035 O O . ILE A 1 137 ? -26.760 -17.580 53.313 1.00 90.25 137 ILE A O 1
ATOM 1039 N N . GLU A 1 138 ? -26.282 -15.403 53.034 1.00 90.56 138 GLU A N 1
ATOM 1040 C CA . GLU A 1 138 ? -26.249 -15.057 54.464 1.00 90.56 138 GLU A CA 1
ATOM 1041 C C . GLU A 1 138 ? -27.612 -15.262 55.147 1.00 90.56 138 GLU A C 1
ATOM 1043 O O . GLU A 1 138 ? -27.694 -15.904 56.201 1.00 90.56 138 GLU A O 1
ATOM 1048 N N . GLU A 1 139 ? -28.700 -14.799 54.526 1.00 91.12 139 GLU A N 1
ATOM 1049 C CA . GLU A 1 139 ? -30.074 -15.011 55.003 1.00 91.12 139 GLU A CA 1
ATOM 1050 C C . GLU A 1 139 ? -30.420 -16.506 55.093 1.00 91.12 139 GLU A C 1
ATOM 1052 O O . GLU A 1 139 ? -30.908 -16.984 56.126 1.00 91.12 139 GLU A O 1
ATOM 1057 N N . ALA A 1 140 ? -30.092 -17.282 54.053 1.00 91.12 140 ALA A N 1
ATOM 1058 C CA . ALA A 1 140 ? -30.289 -18.729 54.039 1.00 91.12 140 ALA A CA 1
ATOM 1059 C C . ALA A 1 140 ? -29.472 -19.439 55.138 1.00 91.12 140 ALA A C 1
ATOM 1061 O O . ALA A 1 140 ? -29.977 -20.357 55.796 1.00 91.12 140 ALA A O 1
ATOM 1062 N N . ALA A 1 141 ? -28.234 -19.003 55.391 1.00 91.75 141 ALA A N 1
ATOM 1063 C CA . ALA A 1 141 ? -27.399 -19.524 56.472 1.00 91.75 141 ALA A CA 1
ATOM 1064 C C . ALA A 1 141 ? -27.980 -19.195 57.861 1.00 91.75 141 ALA A C 1
ATOM 1066 O O . ALA A 1 141 ? -28.042 -20.073 58.731 1.00 91.75 141 ALA A O 1
ATOM 1067 N N . ARG A 1 142 ? -28.479 -17.967 58.070 1.00 91.12 142 ARG A N 1
ATOM 1068 C CA . ARG A 1 142 ? -29.142 -17.547 59.319 1.00 91.12 142 ARG A CA 1
ATOM 1069 C C . ARG A 1 142 ? -30.401 -18.376 59.590 1.00 91.12 142 ARG A C 1
ATOM 1071 O O . ARG A 1 142 ? -30.577 -18.872 60.705 1.00 91.12 142 ARG A O 1
ATOM 1078 N N . MET A 1 143 ? -31.222 -18.620 58.567 1.00 89.62 143 MET A N 1
ATOM 1079 C CA . MET A 1 143 ? -32.421 -19.462 58.670 1.00 89.62 143 MET A CA 1
ATOM 1080 C C . MET A 1 143 ? -32.100 -20.927 59.000 1.00 89.62 143 MET A C 1
ATOM 1082 O O . MET A 1 143 ? -32.770 -21.521 59.849 1.00 89.62 143 MET A O 1
ATOM 1086 N N . LYS A 1 144 ? -31.046 -21.509 58.407 1.00 92.06 144 LYS A N 1
ATOM 1087 C CA . LYS A 1 144 ? -30.566 -22.859 58.768 1.00 92.06 144 LYS A CA 1
ATOM 1088 C C . LYS A 1 144 ? -30.130 -22.936 60.238 1.00 92.06 144 LYS A C 1
ATOM 1090 O O . LYS A 1 144 ? -30.526 -23.869 60.939 1.00 92.06 144 LYS A O 1
ATOM 1095 N N . ARG A 1 145 ? -29.390 -21.936 60.741 1.00 90.44 145 ARG A N 1
ATOM 1096 C CA . ARG A 1 145 ? -28.976 -21.855 62.159 1.00 90.44 145 ARG A CA 1
ATOM 1097 C C . ARG A 1 145 ? -30.179 -21.776 63.112 1.00 90.44 145 ARG A C 1
ATOM 1099 O O . ARG A 1 145 ? -30.204 -22.494 64.110 1.00 90.44 145 ARG A O 1
ATOM 1106 N N . LEU A 1 146 ? -31.192 -20.964 62.796 1.00 89.50 146 LEU A N 1
ATOM 1107 C CA . LEU A 1 146 ? -32.416 -20.852 63.606 1.00 89.50 146 LEU A CA 1
ATOM 1108 C C . LEU A 1 146 ? -33.244 -22.149 63.612 1.00 89.50 146 LEU A C 1
ATOM 1110 O O . LEU A 1 146 ? -33.695 -22.572 64.677 1.00 89.50 146 LEU A O 1
ATOM 1114 N N . LYS A 1 147 ? -33.397 -22.819 62.460 1.00 91.12 147 LYS A N 1
ATOM 1115 C CA . LYS A 1 147 ? -34.054 -24.139 62.379 1.00 91.12 147 LYS A CA 1
ATOM 1116 C C . LYS A 1 147 ? -33.309 -25.198 63.203 1.00 91.12 147 LYS A C 1
ATOM 1118 O O . LYS A 1 147 ? -33.944 -25.917 63.965 1.00 91.12 147 LYS A O 1
ATOM 1123 N N . SER A 1 148 ? -31.976 -25.242 63.126 1.00 90.12 148 SER A N 1
ATOM 1124 C CA . SER A 1 148 ? -31.149 -26.160 63.928 1.00 90.12 148 SER A CA 1
ATOM 1125 C C . SER A 1 148 ? -31.338 -25.952 65.440 1.00 90.12 148 SER A C 1
ATOM 1127 O O . SER A 1 148 ? -31.632 -26.909 66.159 1.00 90.12 148 SER A O 1
ATOM 1129 N N . LYS A 1 149 ? -31.288 -24.698 65.923 1.00 89.19 149 LYS A N 1
ATOM 1130 C CA . LYS A 1 149 ? -31.576 -24.370 67.334 1.00 89.19 149 LYS A CA 1
ATOM 1131 C C . LYS A 1 149 ? -32.989 -24.800 67.757 1.00 89.19 149 LYS A C 1
ATOM 1133 O O . LYS A 1 149 ? -33.148 -25.401 68.816 1.00 89.19 149 LYS A O 1
ATOM 1138 N N . ARG A 1 150 ? -34.003 -24.544 66.919 1.00 87.50 150 ARG A N 1
ATOM 1139 C CA . ARG A 1 150 ? -35.404 -24.927 67.178 1.00 87.50 150 ARG A CA 1
ATOM 1140 C C . ARG A 1 150 ? -35.585 -26.444 67.280 1.00 87.50 150 ARG A C 1
ATOM 1142 O O . ARG A 1 150 ? -36.280 -26.905 68.181 1.00 87.50 150 ARG A O 1
ATOM 1149 N N . ASN A 1 151 ? -34.954 -27.210 66.390 1.00 86.88 151 ASN A N 1
ATOM 1150 C CA . ASN A 1 151 ? -35.033 -28.671 66.404 1.00 86.88 151 ASN A CA 1
ATOM 1151 C C . ASN A 1 151 ? -34.350 -29.253 67.652 1.00 86.88 151 ASN A C 1
ATOM 1153 O O . ASN A 1 151 ? -34.939 -30.104 68.311 1.00 86.88 151 ASN A O 1
ATOM 1157 N N . LYS A 1 152 ? -33.174 -28.735 68.047 1.00 85.56 152 LYS A N 1
ATOM 1158 C CA . LYS A 1 152 ? -32.531 -29.123 69.317 1.00 85.56 152 LYS A CA 1
ATOM 1159 C C . LYS A 1 152 ? -33.432 -28.858 70.528 1.00 85.56 152 LYS A C 1
ATOM 1161 O O . LYS A 1 152 ? -33.581 -29.741 71.363 1.00 85.56 152 LYS A O 1
ATOM 1166 N N . TRP A 1 153 ? -34.067 -27.684 70.605 1.00 81.06 153 TRP A N 1
ATOM 1167 C CA . TRP A 1 153 ? -34.987 -27.357 71.703 1.00 81.06 153 TRP A CA 1
ATOM 1168 C C . TRP A 1 153 ? -36.205 -28.292 71.750 1.00 81.06 153 TRP A C 1
ATOM 1170 O O . TRP A 1 153 ? -36.551 -28.777 72.823 1.00 81.06 153 TRP A O 1
ATOM 1180 N N . LYS A 1 154 ? -36.817 -28.606 70.595 1.00 81.06 154 LYS A N 1
ATOM 1181 C CA . LYS A 1 154 ? -37.932 -29.567 70.521 1.00 81.06 154 LYS A CA 1
ATOM 1182 C C . LYS A 1 154 ? -37.530 -30.961 71.012 1.00 81.06 154 LYS A C 1
ATOM 1184 O O . LYS A 1 154 ? -38.248 -31.526 71.830 1.00 81.06 154 LYS A O 1
ATOM 1189 N N . ASN A 1 155 ? -36.386 -31.481 70.562 1.00 77.25 155 ASN A N 1
ATOM 1190 C CA . ASN A 1 155 ? -35.894 -32.789 71.001 1.00 77.25 155 ASN A CA 1
ATOM 1191 C C . ASN A 1 155 ? -35.613 -32.807 72.512 1.00 77.25 155 ASN A C 1
ATOM 1193 O O . ASN A 1 155 ? -35.995 -33.755 73.186 1.00 77.25 155 ASN A O 1
ATOM 1197 N N . ASN A 1 156 ? -35.015 -31.741 73.056 1.00 73.81 156 ASN A N 1
ATOM 1198 C CA . ASN A 1 156 ? -34.733 -31.653 74.490 1.00 73.81 156 ASN A CA 1
ATOM 1199 C C . ASN A 1 156 ? -36.021 -31.580 75.332 1.00 73.81 156 ASN A C 1
ATOM 1201 O O . ASN A 1 156 ? -36.096 -32.201 76.385 1.00 73.81 156 ASN A O 1
ATOM 1205 N N . LYS A 1 157 ? -37.058 -30.880 74.844 1.00 69.31 157 LYS A N 1
ATOM 1206 C CA . LYS A 1 157 ? -38.366 -30.795 75.519 1.00 69.31 157 LYS A CA 1
ATOM 1207 C C . LYS A 1 157 ? -39.126 -32.129 75.515 1.00 69.31 157 LYS A C 1
ATOM 1209 O O . LYS A 1 157 ? -39.832 -32.419 76.473 1.00 69.31 157 LYS A O 1
ATOM 1214 N N . HIS A 1 158 ? -38.961 -32.948 74.475 1.00 58.53 158 HIS A N 1
ATOM 1215 C CA . HIS A 1 158 ? -39.509 -34.311 74.443 1.00 58.53 158 HIS A CA 1
ATOM 1216 C C . HIS A 1 158 ? -38.818 -35.264 75.431 1.00 58.53 158 HIS A C 1
ATOM 1218 O O . HIS A 1 158 ? -39.417 -36.263 75.810 1.00 58.53 158 HIS A O 1
ATOM 1224 N N . LEU A 1 159 ? -37.590 -34.956 75.861 1.00 54.97 159 LEU A N 1
ATOM 1225 C CA . LEU A 1 159 ? -36.831 -35.769 76.816 1.00 54.97 159 LEU A CA 1
ATOM 1226 C C . LEU A 1 159 ? -37.152 -35.442 78.287 1.00 54.97 159 LEU A C 1
ATOM 1228 O O . LEU A 1 159 ? -36.840 -36.233 79.168 1.00 54.97 159 LEU A O 1
ATOM 1232 N N . SER A 1 160 ? -37.773 -34.289 78.555 1.00 50.31 160 SER A N 1
ATOM 1233 C CA . SER A 1 160 ? -38.124 -33.816 79.903 1.00 50.31 160 SER A CA 1
ATOM 1234 C C . SER A 1 160 ? -39.629 -33.870 80.207 1.00 50.31 160 SER A C 1
ATOM 1236 O O . SER A 1 160 ? -40.068 -33.339 81.222 1.00 50.31 160 SER A O 1
ATOM 1238 N N . GLY A 1 161 ? -40.436 -34.445 79.310 1.00 45.44 161 GLY A N 1
ATOM 1239 C CA . GLY A 1 161 ? -41.897 -34.503 79.407 1.00 45.44 161 GLY A CA 1
ATOM 1240 C C . GLY A 1 161 ? -42.419 -35.899 79.741 1.00 45.44 161 GLY A C 1
ATOM 1241 O O . GLY A 1 161 ? -43.161 -36.459 78.943 1.00 45.44 161 GLY A O 1
ATOM 1242 N N . SER A 1 162 ? -42.015 -36.467 80.881 1.00 42.47 162 SER A N 1
ATOM 1243 C CA . SER A 1 162 ? -42.535 -37.756 81.363 1.00 42.47 162 SER A CA 1
ATOM 1244 C C . SER A 1 162 ? -42.475 -37.872 82.892 1.00 42.47 162 SER A C 1
ATOM 1246 O O . SER A 1 162 ? -41.695 -38.663 83.416 1.00 42.47 162 SER A O 1
ATOM 1248 N N . SER A 1 163 ? -43.321 -37.106 83.588 1.00 37.09 163 SER A N 1
ATOM 1249 C CA . SER A 1 163 ? -43.711 -37.367 84.983 1.00 37.09 163 SER A CA 1
ATOM 1250 C C . SER A 1 163 ? -45.144 -36.892 85.235 1.00 37.09 163 SER A C 1
ATOM 1252 O O . SER A 1 163 ? -45.385 -35.701 85.396 1.00 37.09 163 SER A O 1
ATOM 1254 N N . SER A 1 164 ? -46.049 -37.869 85.242 1.00 39.62 164 SER A N 1
ATOM 1255 C CA . SER A 1 164 ? -47.232 -38.008 86.105 1.00 39.62 164 SER A CA 1
ATOM 1256 C C . SER A 1 164 ? -48.159 -36.807 86.347 1.00 39.62 164 SER A C 1
ATOM 1258 O O . SER A 1 164 ? -47.899 -35.944 87.180 1.00 39.62 164 SER A O 1
ATOM 1260 N N . ASP A 1 165 ? -49.326 -36.885 85.712 1.00 46.88 165 ASP A N 1
ATOM 1261 C CA . ASP A 1 165 ? -50.582 -36.242 86.112 1.00 46.88 165 ASP A CA 1
ATOM 1262 C C . ASP A 1 165 ? -51.251 -37.015 87.274 1.00 46.88 165 ASP A C 1
ATOM 1264 O O . ASP A 1 165 ? -51.223 -38.249 87.258 1.00 46.88 165 ASP A O 1
ATOM 1268 N N . SER A 1 166 ? -51.818 -36.323 88.275 1.00 42.72 166 SER A N 1
ATOM 1269 C CA . SER A 1 166 ? -52.718 -36.859 89.327 1.00 42.72 166 SER A CA 1
ATOM 1270 C C . SER A 1 166 ? -53.147 -35.774 90.332 1.00 42.72 166 SER A C 1
ATOM 1272 O O . SER A 1 166 ? -52.290 -35.165 90.970 1.00 42.72 166 SER A O 1
ATOM 1274 N N . GLY A 1 167 ? -54.455 -35.640 90.589 1.00 34.59 167 GLY A N 1
ATOM 1275 C CA . GLY A 1 167 ? -54.995 -34.990 91.800 1.00 34.59 167 GLY A CA 1
ATOM 1276 C C . GLY A 1 167 ? -56.083 -33.940 91.543 1.00 34.59 167 GLY A C 1
ATOM 1277 O O . GLY A 1 167 ? -55.803 -32.874 91.009 1.00 34.59 167 GLY A O 1
ATOM 1278 N N . ALA A 1 168 ? -57.320 -34.234 91.951 1.00 39.09 168 ALA A N 1
ATOM 1279 C CA . ALA A 1 168 ? -58.500 -33.380 91.762 1.00 39.09 168 ALA A CA 1
ATOM 1280 C C . ALA A 1 168 ? -59.078 -32.856 93.099 1.00 39.09 168 ALA A C 1
ATOM 1282 O O . ALA A 1 168 ? -58.575 -33.214 94.162 1.00 39.09 168 ALA A O 1
ATOM 1283 N N . THR A 1 169 ? -60.203 -32.124 93.009 1.00 39.59 169 THR A N 1
ATOM 1284 C CA . THR A 1 169 ? -61.138 -31.655 94.074 1.00 39.59 169 THR A CA 1
ATOM 1285 C C . THR A 1 169 ? -60.766 -30.387 94.869 1.00 39.59 169 THR A C 1
ATOM 1287 O O . THR A 1 169 ? -59.586 -30.147 95.094 1.00 39.59 169 THR A O 1
ATOM 1290 N N . ASP A 1 170 ? -61.699 -29.559 95.381 1.00 39.06 170 ASP A N 1
ATOM 1291 C CA . ASP A 1 170 ? -63.062 -29.118 94.952 1.00 39.06 170 ASP A CA 1
ATOM 1292 C C . ASP A 1 170 ? -63.539 -27.943 95.879 1.00 39.06 170 ASP A C 1
ATOM 1294 O O . ASP A 1 170 ? -62.912 -27.731 96.912 1.00 39.06 170 ASP A O 1
ATOM 1298 N N . VAL A 1 171 ? -64.645 -27.238 95.555 1.00 41.41 171 VAL A N 1
ATOM 1299 C CA . VAL A 1 171 ? -65.503 -26.352 96.418 1.00 41.41 171 VAL A CA 1
ATOM 1300 C C . VAL A 1 171 ? -64.812 -25.134 97.112 1.00 41.41 171 VAL A C 1
ATOM 1302 O O . VAL A 1 171 ? -63.989 -25.302 98.000 1.00 41.41 171 VAL A O 1
ATOM 1305 N N . GLN A 1 172 ? -65.000 -23.844 96.765 1.00 42.06 172 GLN A N 1
ATOM 1306 C CA . GLN A 1 172 ? -66.186 -22.949 96.639 1.00 42.06 172 GLN A CA 1
ATOM 1307 C C . GLN A 1 172 ? -66.650 -22.226 97.934 1.00 42.06 172 GLN A C 1
ATOM 1309 O O . GLN A 1 172 ? -67.218 -22.858 98.815 1.00 42.06 172 GLN A O 1
ATOM 1314 N N . SER A 1 173 ? -66.576 -20.877 97.953 1.00 34.72 173 SER A N 1
ATOM 1315 C CA . SER A 1 173 ? -67.606 -19.965 98.524 1.00 34.72 173 SER A CA 1
ATOM 1316 C C . SER A 1 173 ? -67.325 -18.467 98.241 1.00 34.72 173 SER A C 1
ATOM 1318 O O . SER A 1 173 ? -66.194 -18.009 98.374 1.00 34.72 173 SER A O 1
ATOM 1320 N N . VAL A 1 174 ? -68.376 -17.726 97.864 1.00 44.62 174 VAL A N 1
ATOM 1321 C CA . VAL A 1 174 ? -68.484 -16.259 97.587 1.00 44.62 174 VAL A CA 1
ATOM 1322 C C . VAL A 1 174 ? -69.025 -15.519 98.859 1.00 44.62 174 VAL A C 1
ATOM 1324 O O . VAL A 1 174 ? -69.103 -16.225 99.868 1.00 44.62 174 VAL A O 1
ATOM 1327 N N . PRO A 1 175 ? -69.461 -14.218 98.919 1.00 60.97 175 PRO A N 1
ATOM 1328 C CA . PRO A 1 175 ? -69.653 -13.146 97.900 1.00 60.97 175 PRO A CA 1
ATOM 1329 C C . PRO A 1 175 ? -69.214 -11.695 98.313 1.00 60.97 175 PRO A C 1
ATOM 1331 O O . PRO A 1 175 ? -68.606 -11.499 99.361 1.00 60.97 175 PRO A O 1
ATOM 1334 N N . SER A 1 176 ? -69.647 -10.698 97.506 1.00 45.28 176 SER A N 1
ATOM 1335 C CA . SER A 1 176 ? -70.011 -9.298 97.880 1.00 45.28 176 SER A CA 1
ATOM 1336 C C . SER A 1 176 ? -68.903 -8.222 97.920 1.00 45.28 176 SER A C 1
ATOM 1338 O O . SER A 1 176 ? -67.806 -8.500 98.389 1.00 45.28 176 SER A O 1
ATOM 1340 N N . THR A 1 177 ? -69.104 -6.961 97.482 1.00 41.19 177 THR A N 1
ATOM 1341 C CA . THR A 1 177 ? -70.251 -6.256 96.824 1.00 41.19 177 THR A CA 1
ATOM 1342 C C . THR A 1 177 ? -69.789 -4.898 96.241 1.00 41.19 177 THR A C 1
ATOM 1344 O O . THR A 1 177 ? -68.914 -4.300 96.857 1.00 41.19 177 THR A O 1
ATOM 1347 N N . ASP A 1 178 ? -70.449 -4.431 95.161 1.00 41.75 178 ASP A N 1
ATOM 1348 C CA . ASP A 1 178 ? -70.814 -3.032 94.770 1.00 41.75 178 ASP A CA 1
ATOM 1349 C C . ASP A 1 178 ? -69.691 -1.941 94.721 1.00 41.75 178 ASP A C 1
ATOM 1351 O O . ASP A 1 178 ? -68.559 -2.202 95.110 1.00 41.75 178 ASP A O 1
ATOM 1355 N N . SER A 1 179 ? -69.793 -0.695 94.218 1.00 42.31 179 SER A N 1
ATOM 1356 C CA . SER A 1 179 ? -70.798 0.227 93.603 1.00 42.31 179 SER A CA 1
ATOM 1357 C C . SER A 1 179 ? -70.000 1.433 93.020 1.00 42.31 179 SER A C 1
ATOM 1359 O O . SER A 1 179 ? -68.921 1.701 93.552 1.00 42.31 179 SER A O 1
ATOM 1361 N N . ASP A 1 180 ? -70.404 2.296 92.072 1.00 43.66 180 ASP A N 1
ATOM 1362 C CA . ASP A 1 180 ? -71.442 2.345 91.015 1.00 43.66 180 ASP A CA 1
ATOM 1363 C C . ASP A 1 180 ? -71.207 3.615 90.139 1.00 43.66 180 ASP A C 1
ATOM 1365 O O . ASP A 1 180 ? -70.518 4.526 90.599 1.00 43.66 180 ASP A O 1
ATOM 1369 N N . THR A 1 181 ? -71.854 3.728 88.958 1.00 46.53 181 THR A N 1
ATOM 1370 C CA . THR A 1 181 ? -72.050 4.965 88.121 1.00 46.53 181 THR A CA 1
ATOM 1371 C C . THR A 1 181 ? -70.804 5.690 87.550 1.00 46.53 181 THR A C 1
ATOM 1373 O O . THR A 1 181 ? -69.720 5.638 88.122 1.00 46.53 181 THR A O 1
ATOM 1376 N N . ASP A 1 182 ? -70.845 6.379 86.400 1.00 45.47 182 ASP A N 1
ATOM 1377 C CA . ASP A 1 182 ? -71.925 6.760 85.451 1.00 45.47 182 ASP A CA 1
ATOM 1378 C C . ASP A 1 182 ? -71.477 6.481 83.991 1.00 45.47 182 ASP A C 1
ATOM 1380 O O . ASP A 1 182 ? -70.269 6.676 83.705 1.00 45.47 182 ASP A O 1
#

pLDDT: mean 81.64, std 17.2, range [34.59, 97.62]

Foldseek 3Di:
DPDQPDQHDLRVVQVDHSVLVCQQVCQQVVVHQWLLRRGDLVSQDDPFPSSVVVSVVSVVRNVVGDRDPDDDDDDDDDDDDPVNCVVVVQQADPSGGHGDPDDPVVVVVVVVVVVVVVVVVVVVVVVVVVVVVVVVVVVVVVVVVVVVVVVVVVVVVVVVPDDDDDDDDDDDDDDDDDDDDD

Secondary structure (DSSP, 8-state):
-----TTSTT--TTSS-TTGGGTTTTTTTTT-S-GGGT--GGGS--SSHHHHHHHHHHHHHHHTT-S-SS--------PPPHHHHHHHTTTEETTEEPPP----HHHHHHHHHHHHHHHHHHHHHHHHHHHHHHHHHHHHHHHHHHHHHHHHHHHHHHHS--S-------------------

Sequence (182 aa):
STANVCGSGLRENTFLTRNQSSVCGQWWEAKGKSTAGSCSCDLLPNATAEQRILRRGCELFTAWGWTTGTPKLEYYPVKCPRAFSKLVSHAFSSSGVAPVKGPNLIGILVVACVALVICSIVGVINWCLHIKRNRKIEEAARMKRLKSKRNKWKNNKHLSGSSSDSGATDVQSVPSTDSDTD

Radius of gyration: 47.65 Å; chains: 1; bounding box: 96×60×126 Å

Organism: NCBI:txid1333877